Protein AF-A0A9D9XDW5-F1 (afdb_monomer_lite)

Sequence (94 aa):
MKTKGQNLMLDKSSSSFTATLPF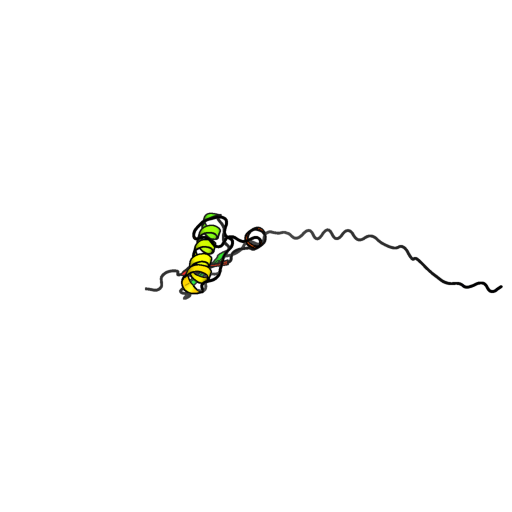ANAKADTSITGSRYRVSYARTPSDVLAAQRLRYKVFAEELGAHLDTRVAEHDIDHYDASCEHLIVREICSD

Structure (mmCIF, N/CA/C/O backbone):
data_AF-A0A9D9XDW5-F1
#
_entry.id   AF-A0A9D9XDW5-F1
#
loop_
_atom_site.group_PDB
_atom_site.id
_atom_site.type_symbol
_atom_site.label_atom_id
_atom_site.label_alt_id
_atom_site.label_comp_id
_atom_site.label_asym_id
_atom_site.label_entity_id
_atom_site.label_seq_id
_atom_site.pdbx_PDB_ins_code
_atom_site.Cartn_x
_atom_site.Cartn_y
_atom_site.Cartn_z
_atom_site.occupancy
_atom_site.B_iso_or_equiv
_atom_site.auth_seq_id
_atom_site.auth_comp_id
_atom_site.auth_asym_id
_atom_site.auth_atom_id
_atom_site.pdbx_PDB_model_num
ATOM 1 N N . MET A 1 1 ? 65.105 -34.170 15.497 1.00 45.09 1 MET A N 1
ATOM 2 C CA . MET A 1 1 ? 64.355 -32.892 15.469 1.00 45.09 1 MET A CA 1
ATOM 3 C C . MET A 1 1 ? 62.949 -33.161 15.987 1.00 45.09 1 MET A C 1
ATOM 5 O O . MET A 1 1 ? 62.406 -34.215 15.697 1.00 45.09 1 MET A O 1
ATOM 9 N N . LYS A 1 2 ? 62.456 -32.287 16.870 1.00 43.28 2 LYS A N 1
ATOM 10 C CA . LYS A 1 2 ? 61.312 -32.492 17.776 1.00 43.28 2 LYS A CA 1
ATOM 11 C C . LYS A 1 2 ? 59.994 -32.792 17.043 1.00 43.28 2 LYS A C 1
ATOM 13 O O . LYS A 1 2 ? 59.619 -32.058 16.135 1.00 43.28 2 LYS A O 1
ATOM 18 N N . THR A 1 3 ? 59.277 -33.809 17.513 1.00 42.00 3 THR A N 1
ATOM 19 C CA . THR A 1 3 ? 57.847 -34.040 17.275 1.00 42.00 3 THR A CA 1
ATOM 20 C C . THR A 1 3 ? 57.027 -32.904 17.892 1.00 42.00 3 THR A C 1
ATOM 22 O O . THR A 1 3 ? 57.194 -32.568 19.065 1.00 42.00 3 THR A O 1
ATOM 25 N N . LYS A 1 4 ? 56.125 -32.313 17.106 1.00 48.16 4 LYS A N 1
ATOM 26 C CA . LYS A 1 4 ? 55.038 -31.460 17.596 1.00 48.16 4 LYS A CA 1
ATOM 27 C C . LYS A 1 4 ? 53.730 -32.207 17.359 1.00 48.16 4 LYS A C 1
ATOM 29 O O . LYS A 1 4 ? 53.403 -32.520 16.219 1.00 48.16 4 LYS A O 1
ATOM 34 N N . GLY A 1 5 ? 53.002 -32.473 18.443 1.00 40.50 5 GLY A N 1
ATOM 35 C CA . GLY A 1 5 ? 51.547 -32.583 18.371 1.00 40.50 5 GLY A CA 1
ATOM 36 C C . GLY A 1 5 ? 50.949 -31.222 17.968 1.00 40.50 5 GLY A C 1
ATOM 37 O O . GLY A 1 5 ? 51.666 -30.229 17.866 1.00 40.50 5 GLY A O 1
ATOM 38 N N . GLN A 1 6 ? 49.649 -31.075 17.772 1.00 51.94 6 GLN A N 1
ATOM 39 C CA . GLN A 1 6 ? 48.562 -31.703 18.506 1.00 51.94 6 GLN A CA 1
ATOM 40 C C . GLN A 1 6 ? 47.269 -31.622 17.673 1.00 51.94 6 GLN A C 1
ATOM 42 O O . GLN A 1 6 ? 47.154 -30.694 16.883 1.00 51.94 6 GLN A O 1
ATOM 47 N N . ASN A 1 7 ? 46.349 -32.570 17.919 1.00 39.22 7 ASN A N 1
ATOM 48 C CA . ASN A 1 7 ? 44.881 -32.440 18.041 1.00 39.22 7 ASN A CA 1
ATOM 49 C C . ASN A 1 7 ? 44.092 -31.600 17.012 1.00 39.22 7 ASN A C 1
ATOM 51 O O . ASN A 1 7 ? 44.468 -30.499 16.659 1.00 39.22 7 ASN A O 1
ATOM 55 N N . LEU A 1 8 ? 42.872 -31.920 16.595 1.00 44.19 8 LEU A N 1
ATOM 56 C CA . LEU A 1 8 ? 41.911 -32.996 16.830 1.00 44.19 8 LEU A CA 1
ATOM 57 C C . LEU A 1 8 ? 40.713 -32.510 15.996 1.00 44.19 8 LEU A C 1
ATOM 59 O O . LEU A 1 8 ? 39.999 -31.610 16.430 1.00 44.19 8 LEU A O 1
ATOM 63 N N . MET A 1 9 ? 40.542 -33.002 14.768 1.00 35.75 9 MET A N 1
ATOM 64 C CA . MET A 1 9 ? 39.349 -32.685 13.977 1.00 35.75 9 MET A CA 1
ATOM 65 C C . MET A 1 9 ? 38.287 -33.715 14.351 1.00 35.75 9 MET A C 1
ATOM 67 O O . MET A 1 9 ? 38.208 -34.783 13.753 1.00 35.75 9 MET A O 1
ATOM 71 N N . LEU A 1 10 ? 37.561 -33.432 15.435 1.00 47.34 10 LEU A N 1
ATOM 72 C CA . LEU A 1 10 ? 36.384 -34.202 15.819 1.00 47.34 10 LEU A CA 1
ATOM 73 C C . LEU A 1 10 ? 35.288 -33.951 14.785 1.00 47.34 10 LEU A C 1
ATOM 75 O O . LEU A 1 10 ? 34.785 -32.836 14.657 1.00 47.34 10 LEU A O 1
ATOM 79 N N . ASP A 1 11 ? 34.919 -35.012 14.072 1.00 45.97 11 ASP A N 1
ATOM 80 C CA . ASP A 1 11 ? 33.574 -35.145 13.540 1.00 45.97 11 ASP A CA 1
ATOM 81 C C . ASP A 1 11 ? 32.588 -35.159 14.719 1.00 45.97 11 ASP A C 1
ATOM 83 O O . ASP A 1 11 ? 32.938 -35.642 15.802 1.00 45.97 11 ASP A O 1
ATOM 87 N N . LYS A 1 12 ? 31.375 -34.631 14.517 1.00 36.09 12 LYS A N 1
ATOM 88 C CA . LYS A 1 12 ? 30.137 -35.288 14.962 1.00 36.09 12 LYS A CA 1
ATOM 89 C C . LYS A 1 12 ? 28.889 -34.477 14.630 1.00 36.09 12 LYS A C 1
ATOM 91 O O . LYS A 1 12 ? 28.740 -33.327 15.026 1.00 36.09 12 LYS A O 1
ATOM 96 N N . SER A 1 13 ? 27.962 -35.207 14.019 1.00 40.78 13 SER A N 1
ATOM 97 C CA . SER A 1 13 ? 26.516 -35.107 14.218 1.00 40.78 13 SER A CA 1
ATOM 98 C C . SER A 1 13 ? 25.758 -34.023 13.454 1.00 40.78 13 SER A C 1
ATOM 100 O O . SER A 1 13 ? 25.593 -32.889 13.887 1.00 40.78 13 SER A O 1
ATOM 102 N N . SER A 1 14 ? 25.177 -34.471 12.340 1.00 49.69 14 SER A N 1
ATOM 103 C CA . SER A 1 14 ? 23.726 -34.531 12.144 1.00 49.69 14 SER A CA 1
ATOM 104 C C . SER A 1 14 ? 22.871 -33.716 13.119 1.00 49.69 14 SER A C 1
ATOM 106 O O . SER A 1 14 ? 22.667 -34.127 14.258 1.00 49.69 14 SER A O 1
ATOM 108 N N . SER A 1 15 ? 22.199 -32.689 12.607 1.00 43.84 15 SER A N 1
ATOM 109 C CA . SER A 1 15 ? 20.764 -32.561 12.862 1.00 43.84 15 SER A CA 1
ATOM 110 C C . SER A 1 15 ? 20.105 -31.793 11.721 1.00 43.84 15 SER A C 1
ATOM 112 O O . SER A 1 15 ? 20.178 -30.569 11.627 1.00 43.84 15 SER A O 1
ATOM 114 N N . SER A 1 16 ? 19.453 -32.549 10.847 1.00 47.44 16 SER A N 1
ATOM 115 C CA . SER A 1 16 ? 18.332 -32.095 10.036 1.00 47.44 16 SER A CA 1
ATOM 116 C C . SER A 1 16 ? 17.314 -31.383 10.927 1.00 47.44 16 SER A C 1
ATOM 118 O O . SER A 1 16 ? 16.708 -32.010 11.795 1.00 47.44 16 SER A O 1
ATOM 120 N N . PHE A 1 17 ? 17.127 -30.083 10.719 1.00 48.50 17 PHE A N 1
ATOM 121 C CA . PHE A 1 17 ? 16.122 -29.300 11.429 1.00 48.50 17 PHE A CA 1
ATOM 122 C C . PHE A 1 17 ? 14.836 -29.269 10.596 1.00 48.50 17 PHE A C 1
ATOM 124 O O . PHE A 1 17 ? 14.554 -28.316 9.875 1.00 48.50 17 PHE A O 1
ATOM 131 N N . THR A 1 18 ? 14.058 -30.350 10.641 1.00 45.75 18 THR A N 1
ATOM 132 C CA . THR A 1 18 ? 12.676 -30.325 10.148 1.00 45.75 18 THR A CA 1
ATOM 133 C C . THR A 1 18 ? 11.792 -29.748 11.245 1.00 45.75 18 THR A C 1
ATOM 135 O O . THR A 1 18 ? 11.300 -30.474 12.107 1.00 45.75 18 THR A O 1
ATOM 138 N N . ALA A 1 19 ? 11.600 -28.432 11.228 1.00 44.44 19 ALA A N 1
ATOM 139 C CA . ALA A 1 19 ? 10.541 -27.797 11.998 1.00 44.44 19 ALA A CA 1
ATOM 140 C C . ALA A 1 19 ? 9.233 -27.882 11.193 1.00 44.44 19 ALA A C 1
ATOM 142 O O . ALA A 1 19 ? 8.933 -27.014 10.377 1.00 44.44 19 ALA A O 1
ATOM 143 N N . THR A 1 20 ? 8.457 -28.949 11.400 1.00 44.91 20 THR A N 1
ATOM 144 C CA . THR A 1 20 ? 7.054 -28.992 10.966 1.00 44.91 20 THR A CA 1
ATOM 145 C C . THR A 1 20 ? 6.264 -28.045 11.861 1.00 44.91 20 THR A C 1
ATOM 147 O O . THR A 1 20 ? 5.896 -28.398 12.979 1.00 44.91 20 THR A O 1
ATOM 150 N N . LEU A 1 21 ? 6.022 -26.825 11.385 1.00 58.03 21 LEU A N 1
ATOM 151 C CA . LEU A 1 21 ? 5.038 -25.931 11.987 1.00 58.03 21 LEU A CA 1
ATOM 152 C C . LEU A 1 21 ? 3.671 -26.203 11.342 1.00 58.03 21 LEU A C 1
ATOM 154 O O . LEU A 1 21 ? 3.589 -26.256 10.112 1.00 58.03 21 LEU A O 1
ATOM 158 N N . PRO A 1 22 ? 2.581 -26.336 12.118 1.00 41.75 22 PRO A N 1
ATOM 159 C CA . PRO A 1 22 ? 1.240 -26.279 11.563 1.00 41.75 22 PRO A CA 1
ATOM 160 C C . PRO A 1 22 ? 0.984 -24.827 11.145 1.00 41.75 22 PRO A C 1
ATOM 162 O O . PRO A 1 22 ? 0.558 -24.002 11.948 1.00 41.75 22 PRO A O 1
ATOM 165 N N . PHE A 1 23 ? 1.283 -24.481 9.891 1.00 48.25 23 PHE A N 1
ATOM 166 C CA . PHE A 1 23 ? 1.019 -23.146 9.349 1.00 48.25 23 PHE A CA 1
ATOM 167 C C . PHE A 1 23 ? -0.473 -22.986 9.022 1.00 48.25 23 PHE A C 1
ATOM 169 O O . PHE A 1 23 ? -0.870 -22.727 7.893 1.00 48.25 23 PHE A O 1
ATOM 176 N N . ALA A 1 24 ? -1.325 -23.147 10.029 1.00 51.16 24 ALA A N 1
ATOM 177 C CA . ALA A 1 24 ? -2.681 -22.629 10.011 1.00 51.16 24 ALA A CA 1
ATOM 178 C C . ALA A 1 24 ? -2.688 -21.325 10.815 1.00 51.16 24 ALA A C 1
ATOM 180 O O . ALA A 1 24 ? -3.316 -21.225 11.865 1.00 51.16 24 ALA A O 1
ATOM 181 N N . ASN A 1 25 ? -1.952 -20.316 10.334 1.00 54.28 25 ASN A N 1
ATOM 182 C CA . ASN A 1 25 ? -2.083 -18.964 10.863 1.00 54.28 25 ASN A CA 1
ATOM 183 C C . ASN A 1 25 ? -3.359 -18.355 10.269 1.00 54.28 25 ASN A C 1
ATOM 185 O O . ASN A 1 25 ? -3.336 -17.651 9.256 1.00 54.28 25 ASN A O 1
ATOM 189 N N . ALA A 1 26 ? -4.505 -18.714 10.849 1.00 55.09 26 ALA A N 1
ATOM 190 C CA . ALA A 1 26 ? -5.767 -18.068 10.542 1.00 55.09 26 ALA A CA 1
ATOM 191 C C . ALA A 1 26 ? -5.652 -16.607 10.990 1.00 55.09 26 ALA A C 1
ATOM 193 O O . ALA A 1 26 ? -5.819 -16.287 12.163 1.00 55.09 26 ALA A O 1
ATOM 194 N N . LYS A 1 27 ? -5.304 -15.728 10.046 1.00 58.56 27 LYS A N 1
ATOM 195 C CA . LYS A 1 27 ? -5.261 -14.280 10.246 1.00 58.56 27 LYS A CA 1
ATOM 196 C C . LYS A 1 27 ? -6.675 -13.783 10.539 1.00 58.56 27 LYS A C 1
ATOM 198 O O . LYS A 1 27 ? -7.428 -13.482 9.614 1.00 58.56 27 LYS A O 1
ATOM 203 N N . ALA A 1 28 ? -7.050 -13.801 11.811 1.00 57.03 28 ALA A N 1
ATOM 204 C CA . ALA A 1 28 ? -8.311 -13.264 12.281 1.00 57.03 28 ALA A CA 1
ATOM 205 C C . ALA A 1 28 ? -8.289 -11.737 12.129 1.00 57.03 28 ALA A C 1
ATOM 207 O O . ALA A 1 28 ? -7.315 -11.079 12.492 1.00 57.03 28 ALA A O 1
ATOM 208 N N . ASP A 1 29 ? -9.356 -11.195 11.548 1.00 60.12 29 ASP A N 1
ATOM 209 C CA . ASP A 1 29 ? -9.618 -9.760 11.480 1.00 60.12 29 ASP A CA 1
ATOM 210 C C . ASP A 1 29 ? -10.059 -9.303 12.880 1.00 60.12 29 ASP A C 1
ATOM 212 O O . ASP A 1 29 ? -11.156 -9.632 13.336 1.00 60.12 29 ASP A O 1
ATOM 216 N N . THR A 1 30 ? -9.170 -8.632 13.615 1.00 62.31 30 THR A N 1
ATOM 217 C CA . THR A 1 30 ? -9.475 -8.108 14.951 1.00 62.31 30 THR A CA 1
ATOM 218 C C . THR A 1 30 ? -10.122 -6.737 14.803 1.00 62.31 30 THR A C 1
ATOM 220 O O . THR A 1 30 ? -9.436 -5.721 14.694 1.00 62.31 30 THR A O 1
ATOM 223 N N . SER A 1 31 ? -11.453 -6.682 14.838 1.00 61.06 31 SER A N 1
ATOM 224 C CA . SER A 1 31 ? -12.167 -5.413 14.979 1.00 61.06 31 SER A CA 1
ATOM 225 C C . SER A 1 31 ? -12.288 -5.041 16.459 1.00 61.06 31 SER A C 1
ATOM 227 O O . SER A 1 31 ? -12.969 -5.732 17.217 1.00 61.06 31 SER A O 1
ATOM 229 N N . ILE A 1 32 ? -11.671 -3.936 16.876 1.00 69.12 32 ILE A N 1
ATOM 2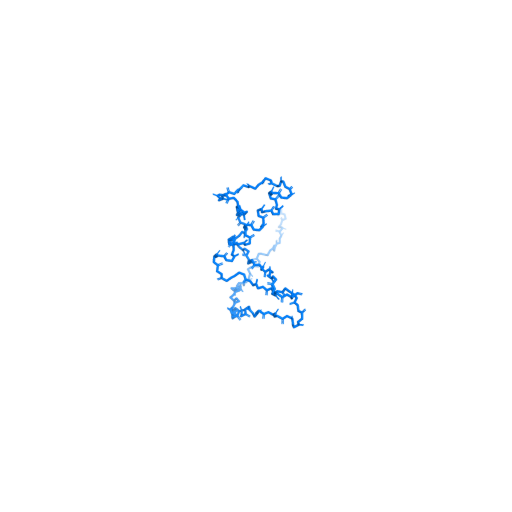30 C CA . ILE A 1 32 ? -11.927 -3.340 18.194 1.00 69.12 32 ILE A CA 1
ATOM 231 C C . ILE A 1 32 ? -13.274 -2.609 18.110 1.00 69.12 32 ILE A C 1
ATOM 233 O O . ILE A 1 32 ? -13.430 -1.687 17.311 1.00 69.12 32 ILE A O 1
ATOM 237 N N . THR A 1 33 ? -14.265 -3.021 18.902 1.00 63.03 33 THR A N 1
ATOM 238 C CA . THR A 1 33 ? -15.569 -2.339 18.990 1.00 63.03 33 THR A CA 1
ATOM 239 C C . THR A 1 33 ? -15.378 -0.877 19.397 1.00 63.03 33 THR A C 1
ATOM 241 O O . THR A 1 33 ? -14.792 -0.604 20.441 1.00 63.03 33 THR A O 1
ATOM 244 N N . GLY A 1 34 ? -15.852 0.052 18.558 1.00 69.38 34 GLY A N 1
ATOM 245 C CA . GLY A 1 34 ? -15.627 1.499 18.694 1.00 69.38 34 GLY A CA 1
ATOM 246 C C . GLY A 1 34 ? -14.442 2.050 17.888 1.00 69.38 34 GLY A C 1
ATOM 247 O O . GLY A 1 34 ? -14.198 3.253 17.912 1.00 69.38 34 GLY A O 1
ATOM 248 N N . SER A 1 35 ? -13.702 1.208 17.160 1.00 77.06 35 SER A N 1
ATOM 249 C CA . SER A 1 35 ? -12.632 1.668 16.272 1.00 77.06 35 SER A CA 1
ATOM 250 C C . SER A 1 35 ? -13.192 2.211 14.960 1.00 77.06 35 SER A C 1
ATOM 252 O O . SER A 1 35 ? -13.883 1.494 14.238 1.00 77.06 35 SER A O 1
ATOM 254 N N . ARG A 1 36 ? -12.811 3.445 14.605 1.00 88.12 36 ARG A N 1
ATOM 255 C CA . ARG A 1 36 ? -13.108 4.049 13.290 1.00 88.12 36 ARG A CA 1
ATOM 256 C C . ARG A 1 36 ? -12.387 3.351 12.139 1.00 88.12 36 ARG A C 1
ATOM 258 O O . ARG A 1 36 ? -12.738 3.532 10.979 1.00 88.12 36 ARG A O 1
ATOM 265 N N . TYR A 1 37 ? -11.365 2.562 12.456 1.00 90.62 37 TYR A N 1
ATOM 266 C CA . TYR A 1 37 ? -10.530 1.885 11.478 1.00 90.62 37 TYR A CA 1
ATOM 267 C C . TYR A 1 37 ? -10.527 0.373 11.701 1.00 90.62 37 TYR A C 1
ATOM 269 O O . TYR A 1 37 ? -10.488 -0.120 12.829 1.00 90.62 37 TYR A O 1
ATOM 277 N N . ARG A 1 38 ? -10.528 -0.370 10.601 1.00 90.75 38 ARG A N 1
ATOM 278 C CA . ARG A 1 38 ? -10.338 -1.813 10.537 1.00 90.75 38 ARG A CA 1
ATOM 279 C C . ARG A 1 38 ? -8.966 -2.108 9.966 1.00 90.75 38 ARG A C 1
ATOM 281 O O . ARG A 1 38 ? -8.578 -1.519 8.960 1.00 90.75 38 ARG A O 1
ATOM 288 N N . VAL A 1 39 ? -8.264 -3.049 10.581 1.00 92.69 39 VAL A N 1
ATOM 289 C CA . VAL A 1 39 ? -6.943 -3.492 10.142 1.00 92.69 39 VAL A CA 1
ATOM 290 C C . VAL A 1 39 ? -7.056 -4.918 9.631 1.00 92.69 39 VAL A C 1
ATOM 292 O O . VAL A 1 39 ? -7.544 -5.794 10.332 1.00 92.69 39 VAL A O 1
ATOM 295 N N . SER A 1 40 ? -6.587 -5.160 8.416 1.00 93.00 40 SER A N 1
ATOM 296 C CA . SER A 1 40 ? -6.649 -6.474 7.780 1.00 93.00 40 SER A CA 1
ATOM 297 C C . SER A 1 40 ? -5.399 -6.715 6.950 1.00 93.00 40 SER A C 1
ATOM 299 O O . SER A 1 40 ? -4.816 -5.776 6.422 1.00 93.00 40 SER A O 1
ATOM 301 N N . TYR A 1 41 ? -4.981 -7.966 6.801 1.00 95.88 41 TYR A N 1
ATOM 302 C CA . TYR A 1 41 ? -3.973 -8.298 5.796 1.00 95.88 41 TYR A CA 1
ATOM 303 C C . TYR A 1 41 ? -4.593 -8.266 4.401 1.00 95.88 41 TYR A C 1
ATOM 305 O O . TYR A 1 41 ? -5.757 -8.636 4.244 1.00 95.88 41 TYR A O 1
ATOM 313 N N . ALA A 1 42 ? -3.813 -7.900 3.386 1.00 95.25 42 ALA A N 1
ATOM 314 C CA . ALA A 1 42 ? -4.204 -8.074 1.995 1.00 95.25 42 ALA A CA 1
ATOM 315 C C . ALA A 1 42 ? -4.523 -9.551 1.725 1.00 95.25 42 ALA A C 1
ATOM 317 O O . ALA A 1 42 ? -3.758 -10.451 2.083 1.00 95.25 42 ALA A O 1
ATOM 318 N N . ARG A 1 43 ? -5.686 -9.810 1.124 1.00 93.88 43 ARG A N 1
ATOM 319 C CA . ARG A 1 43 ? -6.151 -11.168 0.792 1.00 93.88 43 ARG A CA 1
ATOM 320 C C . ARG A 1 43 ? -6.204 -11.388 -0.710 1.00 93.88 43 ARG A C 1
ATOM 322 O O . ARG A 1 43 ? -6.211 -12.529 -1.160 1.00 93.88 43 ARG A O 1
ATOM 329 N N . THR A 1 44 ? -6.259 -10.302 -1.472 1.00 94.50 44 THR A N 1
ATOM 330 C CA . THR A 1 44 ? -6.426 -10.312 -2.922 1.00 94.50 44 THR A CA 1
ATOM 331 C C . THR A 1 44 ? -5.351 -9.464 -3.605 1.00 94.50 44 THR A C 1
ATOM 333 O O . THR A 1 44 ? -4.853 -8.508 -3.010 1.00 94.50 44 THR A O 1
ATOM 336 N N . PRO A 1 45 ? -5.020 -9.731 -4.880 1.00 92.94 45 PRO A N 1
ATOM 337 C CA . PRO A 1 45 ? -4.131 -8.857 -5.650 1.00 92.94 45 PRO A CA 1
ATOM 338 C C . PRO A 1 45 ? -4.642 -7.410 -5.730 1.00 92.94 45 PRO A C 1
ATOM 340 O O . PRO A 1 45 ? -3.858 -6.466 -5.717 1.00 92.94 45 PRO A O 1
ATOM 343 N N . SER A 1 46 ? -5.964 -7.220 -5.753 1.00 93.94 46 SER A N 1
ATOM 344 C CA . SER A 1 46 ? -6.592 -5.896 -5.715 1.00 93.94 46 SER A CA 1
ATOM 345 C C . SER A 1 46 ? -6.308 -5.123 -4.427 1.00 93.94 46 SER A C 1
ATOM 347 O O . SER A 1 46 ? -6.174 -3.902 -4.484 1.00 93.94 46 SER A O 1
ATOM 349 N N . ASP A 1 47 ? -6.188 -5.811 -3.287 1.00 94.56 47 ASP A N 1
ATOM 350 C CA . ASP A 1 47 ? -5.818 -5.196 -2.009 1.00 94.56 47 ASP A CA 1
ATOM 351 C C . ASP A 1 47 ? -4.390 -4.637 -2.064 1.00 94.56 47 ASP A C 1
ATOM 353 O O . ASP A 1 47 ? -4.154 -3.493 -1.677 1.00 94.56 47 ASP A O 1
ATOM 357 N N . VAL A 1 48 ? -3.456 -5.427 -2.605 1.00 93.81 48 VAL A N 1
ATOM 358 C CA . VAL A 1 48 ? -2.049 -5.033 -2.777 1.00 93.81 48 VAL A CA 1
ATOM 359 C C . VAL A 1 48 ? -1.942 -3.847 -3.732 1.00 93.81 48 VAL A C 1
ATOM 361 O O . VAL A 1 48 ? -1.339 -2.836 -3.387 1.00 93.81 48 VAL A O 1
ATOM 364 N N . LEU A 1 49 ? -2.613 -3.913 -4.885 1.00 94.00 49 LEU A N 1
ATOM 365 C CA . LEU A 1 49 ? -2.634 -2.813 -5.853 1.00 94.00 49 LEU A CA 1
ATOM 366 C C . LEU A 1 49 ? -3.205 -1.522 -5.250 1.00 94.00 49 LEU A C 1
ATOM 368 O O . LEU A 1 49 ? -2.707 -0.434 -5.527 1.00 94.00 49 LEU A O 1
ATOM 372 N N . ALA A 1 50 ? -4.247 -1.616 -4.419 1.00 94.56 50 ALA A N 1
ATOM 373 C CA . ALA A 1 50 ? -4.791 -0.449 -3.728 1.00 94.56 50 ALA A CA 1
ATOM 374 C C . ALA A 1 50 ? -3.782 0.165 -2.746 1.00 94.56 50 ALA A C 1
ATOM 376 O O . ALA A 1 50 ? -3.649 1.389 -2.705 1.00 94.56 50 ALA A O 1
ATOM 377 N N . ALA A 1 51 ? -3.044 -0.665 -2.006 1.00 94.94 51 ALA A N 1
ATOM 378 C CA . ALA A 1 51 ? -1.983 -0.201 -1.117 1.00 94.94 51 ALA A CA 1
ATOM 379 C C . ALA A 1 51 ? -0.819 0.446 -1.892 1.00 94.94 51 ALA A C 1
ATOM 381 O O . ALA A 1 51 ? -0.350 1.512 -1.505 1.00 94.94 51 ALA A O 1
ATOM 382 N N . GLN A 1 52 ? -0.401 -0.142 -3.015 1.00 95.31 52 GLN A N 1
ATOM 383 C CA . GLN A 1 52 ? 0.660 0.396 -3.879 1.00 95.31 52 GLN A CA 1
ATOM 384 C C . GLN A 1 52 ? 0.289 1.754 -4.487 1.00 95.31 52 GLN A C 1
ATOM 386 O O . GLN A 1 52 ? 1.130 2.649 -4.552 1.00 95.31 52 GLN A O 1
ATOM 391 N N . ARG A 1 53 ? -0.978 1.952 -4.878 1.00 95.62 53 ARG A N 1
ATOM 392 C CA . ARG A 1 53 ? -1.469 3.276 -5.302 1.00 95.62 53 ARG A CA 1
ATOM 393 C C . ARG A 1 53 ? -1.405 4.299 -4.178 1.00 95.62 53 ARG A C 1
ATOM 395 O O . ARG A 1 53 ? -0.999 5.430 -4.406 1.00 95.62 53 ARG A O 1
ATOM 402 N N . LEU A 1 54 ? -1.817 3.923 -2.966 1.00 95.50 54 LEU A N 1
ATOM 403 C CA . LEU A 1 54 ? -1.764 4.835 -1.822 1.00 95.50 54 LEU A CA 1
ATOM 404 C C . LEU A 1 54 ? -0.319 5.236 -1.500 1.00 95.50 54 LEU A C 1
ATOM 406 O O . LEU A 1 54 ? -0.046 6.415 -1.298 1.00 95.50 54 LEU A O 1
ATOM 410 N N . ARG A 1 55 ? 0.605 4.270 -1.508 1.00 95.00 55 ARG A N 1
ATOM 411 C CA . ARG A 1 55 ? 2.041 4.522 -1.341 1.00 95.00 55 ARG A CA 1
ATOM 412 C C . ARG A 1 55 ? 2.573 5.489 -2.393 1.00 95.00 55 ARG A C 1
ATOM 414 O O . ARG A 1 55 ? 3.289 6.411 -2.029 1.00 95.00 55 ARG A O 1
ATOM 421 N N . TYR A 1 56 ? 2.185 5.326 -3.660 1.00 95.56 56 TYR A N 1
ATOM 422 C CA . TYR A 1 56 ? 2.571 6.256 -4.722 1.00 95.56 56 TYR A CA 1
ATOM 423 C C . TYR A 1 56 ? 2.109 7.685 -4.427 1.00 95.56 56 TYR A C 1
ATOM 425 O O . TYR A 1 56 ? 2.923 8.601 -4.463 1.00 95.56 56 TYR A O 1
ATOM 433 N N . LYS A 1 57 ? 0.830 7.871 -4.079 1.00 95.75 57 LYS A N 1
ATOM 434 C CA . LYS A 1 57 ? 0.283 9.198 -3.758 1.00 95.75 57 LYS A CA 1
ATOM 435 C C . LYS A 1 57 ? 1.070 9.882 -2.646 1.00 95.75 57 LYS A C 1
ATOM 437 O O . LYS A 1 57 ? 1.511 11.012 -2.795 1.00 95.75 57 LYS A O 1
ATOM 442 N N . VAL A 1 58 ? 1.334 9.167 -1.557 1.00 95.19 58 VAL A N 1
ATOM 443 C CA . VAL A 1 58 ? 2.080 9.743 -0.434 1.00 95.19 58 VAL A CA 1
ATOM 444 C C . VAL A 1 58 ? 3.546 9.970 -0.809 1.00 95.19 58 VAL A C 1
ATOM 446 O O . VAL A 1 58 ? 4.072 11.065 -0.643 1.00 95.19 58 VAL A O 1
ATOM 449 N N . PHE A 1 59 ? 4.241 8.955 -1.319 1.00 93.38 59 PHE A N 1
ATOM 450 C CA . PHE A 1 59 ? 5.684 9.049 -1.519 1.00 93.38 59 PHE A CA 1
ATOM 451 C C . PHE A 1 59 ? 6.064 9.872 -2.744 1.00 93.38 59 PHE A C 1
ATOM 453 O O . PHE A 1 59 ? 6.908 10.752 -2.615 1.00 93.38 59 PHE A O 1
ATOM 460 N N . ALA A 1 60 ? 5.465 9.626 -3.907 1.00 93.38 60 ALA A N 1
ATOM 461 C CA . ALA A 1 60 ? 5.797 10.359 -5.124 1.00 93.38 60 ALA A CA 1
ATOM 462 C C . ALA A 1 60 ? 5.093 11.717 -5.200 1.00 93.38 60 ALA A C 1
ATOM 464 O O . ALA A 1 60 ? 5.760 12.717 -5.458 1.00 93.38 60 ALA A O 1
ATOM 465 N N . GLU A 1 61 ? 3.774 11.772 -4.983 1.00 92.25 61 GLU A N 1
ATOM 466 C CA . GLU A 1 61 ? 3.017 13.015 -5.204 1.00 92.25 61 GLU A CA 1
ATOM 467 C C . GLU A 1 61 ? 3.178 14.004 -4.044 1.00 92.25 61 GLU A C 1
ATOM 469 O O . GLU A 1 61 ? 3.465 15.176 -4.279 1.00 92.25 61 GLU A O 1
ATOM 474 N N . GLU A 1 62 ? 3.025 13.553 -2.796 1.00 94.44 62 GLU A N 1
ATOM 475 C CA . GLU A 1 62 ? 3.088 14.448 -1.631 1.00 94.44 62 GLU A CA 1
ATOM 476 C C . GLU A 1 62 ? 4.524 14.695 -1.148 1.00 94.44 62 GLU A C 1
ATOM 478 O O . GLU A 1 62 ? 4.871 15.819 -0.782 1.00 94.44 62 GLU A O 1
ATOM 483 N N . LEU A 1 63 ? 5.373 13.663 -1.146 1.00 92.69 63 LEU A N 1
ATOM 484 C CA . LEU A 1 63 ? 6.734 13.737 -0.597 1.00 92.69 63 LEU A CA 1
ATOM 485 C C . LEU A 1 63 ? 7.840 13.856 -1.659 1.00 92.69 63 LEU A C 1
ATOM 487 O O . LEU A 1 63 ? 9.007 14.017 -1.299 1.00 92.69 63 LEU A O 1
ATOM 491 N N . GLY A 1 64 ? 7.503 13.812 -2.952 1.00 91.19 64 GLY A N 1
ATOM 492 C CA . GLY A 1 64 ? 8.453 14.036 -4.047 1.00 91.19 64 GLY A CA 1
ATOM 493 C C . GLY A 1 64 ? 9.513 12.942 -4.222 1.00 91.19 64 GLY A C 1
ATOM 494 O O . GLY A 1 64 ? 10.581 13.202 -4.779 1.00 91.19 64 GLY A O 1
ATOM 495 N N . ALA A 1 65 ? 9.263 11.728 -3.733 1.00 90.94 65 ALA A N 1
ATOM 496 C CA . ALA A 1 65 ? 10.161 10.596 -3.907 1.00 90.94 65 ALA A CA 1
ATOM 497 C C . ALA A 1 65 ? 10.239 10.174 -5.381 1.00 90.94 65 ALA A C 1
ATOM 499 O O . ALA A 1 65 ? 9.232 10.083 -6.084 1.00 90.94 65 ALA A O 1
ATOM 500 N N . HIS A 1 66 ? 11.448 9.854 -5.842 1.00 87.75 66 HIS A N 1
ATOM 501 C CA . HIS A 1 66 ? 11.639 9.248 -7.153 1.00 87.75 66 HIS A CA 1
ATOM 502 C C . HIS A 1 66 ? 11.480 7.730 -7.039 1.00 87.75 66 HIS A C 1
ATOM 504 O O . HIS A 1 66 ? 12.344 7.054 -6.482 1.00 87.75 66 HIS A O 1
ATOM 510 N N . LEU A 1 67 ? 10.359 7.214 -7.540 1.00 86.56 67 LEU A N 1
ATOM 511 C CA . LEU A 1 67 ? 10.036 5.791 -7.506 1.00 86.56 67 LEU A CA 1
ATOM 512 C C . LEU A 1 67 ? 10.358 5.150 -8.855 1.00 86.56 67 LEU A C 1
ATOM 514 O O . LEU A 1 67 ? 9.855 5.587 -9.891 1.00 86.56 67 LEU A O 1
ATOM 518 N N . ASP A 1 68 ? 11.161 4.090 -8.830 1.00 83.44 68 ASP A N 1
ATOM 519 C CA . ASP A 1 68 ? 11.467 3.290 -10.015 1.00 83.44 68 ASP A CA 1
ATOM 520 C C . ASP A 1 68 ? 10.364 2.242 -10.210 1.00 83.44 68 ASP A C 1
ATOM 522 O O . ASP A 1 68 ? 10.485 1.076 -9.831 1.00 83.44 68 ASP A O 1
ATOM 526 N N . THR A 1 69 ? 9.214 2.705 -10.705 1.00 79.38 69 THR A N 1
ATOM 527 C CA . THR A 1 69 ? 8.023 1.869 -10.853 1.00 79.38 69 THR A CA 1
ATOM 528 C C . THR A 1 69 ? 7.833 1.366 -12.278 1.00 79.38 69 THR A C 1
ATOM 530 O O . THR A 1 69 ? 7.983 2.090 -13.261 1.00 79.38 69 THR A O 1
ATOM 533 N N . ARG A 1 70 ? 7.431 0.097 -12.396 1.00 81.62 70 ARG A N 1
ATOM 534 C CA . ARG A 1 70 ? 7.087 -0.539 -13.679 1.00 81.62 70 ARG A CA 1
ATOM 535 C C . ARG A 1 70 ? 5.684 -0.183 -14.166 1.00 81.62 70 ARG A C 1
ATOM 537 O O . ARG A 1 70 ? 5.373 -0.411 -15.333 1.00 81.62 70 ARG A O 1
ATOM 544 N N . VAL A 1 71 ? 4.828 0.312 -13.274 1.00 85.94 71 VAL A N 1
ATOM 545 C CA . VAL A 1 71 ? 3.427 0.637 -13.551 1.00 85.94 71 VAL A CA 1
ATOM 546 C C . VAL A 1 71 ? 3.180 2.073 -13.116 1.00 85.94 71 VAL A C 1
ATOM 548 O O . VAL A 1 71 ? 3.455 2.433 -11.975 1.00 85.94 71 VAL A O 1
ATOM 551 N N . ALA A 1 72 ? 2.644 2.893 -14.019 1.00 87.44 72 ALA A N 1
ATOM 552 C CA . ALA A 1 72 ? 2.332 4.286 -13.715 1.00 87.44 72 ALA A CA 1
ATOM 553 C C . ALA A 1 72 ? 1.418 4.398 -12.479 1.00 87.44 72 ALA A C 1
ATOM 555 O O . ALA A 1 72 ? 0.528 3.569 -12.282 1.00 87.44 72 ALA A O 1
ATOM 556 N N . GLU A 1 73 ? 1.650 5.422 -11.653 1.00 92.31 73 GLU A N 1
ATOM 557 C CA . GLU A 1 73 ? 0.844 5.750 -10.461 1.00 92.31 73 GLU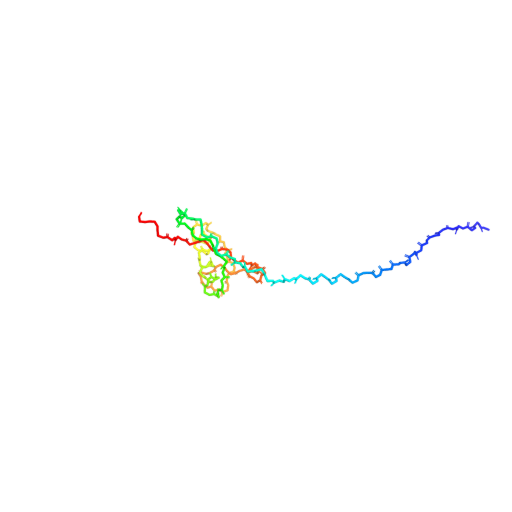 A CA 1
ATOM 558 C C . GLU A 1 73 ? 0.799 4.666 -9.366 1.00 92.31 73 GLU A C 1
ATOM 560 O O . GLU A 1 73 ? -0.064 4.679 -8.486 1.00 92.31 73 GLU A O 1
ATOM 565 N N . HIS A 1 74 ? 1.712 3.697 -9.413 1.00 94.62 74 HIS A N 1
ATOM 566 C CA . HIS A 1 74 ? 1.836 2.657 -8.398 1.00 94.62 74 HIS A CA 1
ATOM 567 C C . HIS A 1 74 ? 3.267 2.633 -7.881 1.00 94.62 74 HIS A C 1
ATOM 569 O O . HIS A 1 74 ? 4.208 2.741 -8.658 1.00 94.62 74 HIS A O 1
ATOM 575 N N . ASP A 1 75 ? 3.437 2.456 -6.578 1.00 93.31 75 ASP A N 1
ATOM 576 C CA . ASP A 1 75 ? 4.736 2.195 -5.970 1.00 93.31 75 ASP A CA 1
ATOM 577 C C . ASP A 1 75 ? 4.920 0.678 -5.864 1.00 93.31 75 ASP A C 1
ATOM 579 O O . ASP A 1 75 ? 4.380 0.059 -4.946 1.00 93.31 75 ASP A O 1
ATOM 583 N N . ILE A 1 76 ? 5.583 0.078 -6.861 1.00 92.94 76 ILE A N 1
ATOM 584 C CA . ILE A 1 76 ? 5.855 -1.365 -6.926 1.00 92.94 76 ILE A CA 1
ATOM 585 C C . ILE A 1 76 ? 7.360 -1.583 -6.812 1.00 92.94 76 ILE A C 1
ATOM 587 O O . ILE A 1 76 ? 8.099 -1.229 -7.732 1.00 92.94 76 ILE A O 1
ATOM 591 N N . ASP A 1 77 ? 7.798 -2.226 -5.732 1.00 90.12 77 ASP A N 1
ATOM 592 C CA . ASP A 1 77 ? 9.214 -2.494 -5.465 1.00 90.12 77 ASP A CA 1
ATOM 593 C C . ASP A 1 77 ? 9.520 -4.000 -5.330 1.00 90.12 77 ASP A C 1
ATOM 595 O O . ASP A 1 77 ? 8.653 -4.868 -5.462 1.00 90.12 77 ASP A O 1
ATOM 599 N N . HIS A 1 78 ? 10.793 -4.346 -5.114 1.00 90.12 78 HIS A N 1
ATOM 600 C CA . HIS A 1 78 ? 11.225 -5.739 -4.955 1.00 90.12 78 HIS A CA 1
ATOM 601 C C . HIS A 1 78 ? 10.827 -6.363 -3.611 1.00 90.12 78 HIS A C 1
ATOM 603 O O . HIS A 1 78 ? 10.893 -7.587 -3.478 1.00 90.12 78 HIS A O 1
ATOM 609 N N . TYR A 1 79 ? 10.412 -5.566 -2.626 1.00 89.44 79 TYR A N 1
ATOM 610 C CA . TYR A 1 79 ? 9.983 -6.060 -1.319 1.00 89.44 79 TYR A CA 1
ATOM 611 C C . TYR A 1 79 ? 8.547 -6.580 -1.343 1.00 89.44 79 TYR A C 1
ATOM 613 O O . TYR A 1 79 ? 8.23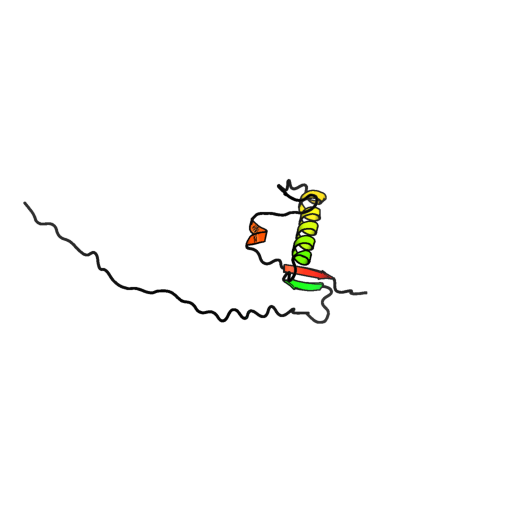8 -7.523 -0.613 1.00 89.44 79 TYR A O 1
ATOM 621 N N . ASP A 1 80 ? 7.696 -6.060 -2.231 1.00 89.38 80 ASP A N 1
ATOM 622 C CA . ASP A 1 80 ? 6.303 -6.503 -2.377 1.00 89.38 80 ASP A CA 1
ATOM 623 C C . ASP A 1 80 ? 6.152 -8.022 -2.588 1.00 89.38 80 ASP A C 1
ATOM 625 O O . ASP A 1 80 ? 5.131 -8.597 -2.219 1.00 89.38 80 ASP A O 1
ATOM 629 N N . ALA A 1 81 ? 7.168 -8.697 -3.140 1.00 88.69 81 ALA A N 1
ATOM 630 C CA . ALA A 1 81 ? 7.160 -10.147 -3.346 1.00 88.69 81 ALA A CA 1
ATOM 631 C C . ALA A 1 81 ? 7.338 -10.969 -2.054 1.00 88.69 81 ALA A C 1
ATOM 633 O O . ALA A 1 81 ? 6.980 -12.145 -2.024 1.00 88.69 81 ALA A O 1
ATOM 634 N N . SER A 1 82 ? 7.931 -10.379 -1.013 1.00 89.31 82 SER A N 1
ATOM 635 C CA . SER A 1 82 ? 8.265 -11.066 0.247 1.00 89.31 82 SER A CA 1
ATOM 636 C C . SER A 1 82 ? 7.489 -10.530 1.451 1.00 89.31 82 SER A C 1
ATOM 638 O O . SER A 1 82 ? 7.472 -11.166 2.504 1.00 89.31 82 SER A O 1
ATOM 640 N N . CYS A 1 83 ? 6.865 -9.360 1.321 1.00 89.56 83 CYS A N 1
ATOM 641 C CA . CYS A 1 83 ? 6.133 -8.711 2.396 1.00 89.56 83 CYS A CA 1
ATOM 642 C C . CYS A 1 83 ? 4.649 -9.078 2.379 1.00 89.56 83 CYS A C 1
ATOM 644 O O . CYS A 1 83 ? 4.012 -9.162 1.333 1.00 89.56 83 CYS A O 1
ATOM 646 N N . GLU A 1 84 ? 4.074 -9.232 3.570 1.00 91.12 84 GLU A N 1
ATOM 647 C CA . GLU A 1 84 ? 2.624 -9.255 3.729 1.00 91.12 84 GLU A CA 1
ATOM 648 C C . GLU A 1 84 ? 2.117 -7.828 3.949 1.00 91.12 84 GLU A C 1
ATOM 650 O O . GLU A 1 84 ? 2.549 -7.146 4.880 1.00 91.12 84 GLU A O 1
ATOM 655 N N . HIS A 1 85 ? 1.180 -7.369 3.121 1.00 92.44 85 HIS A N 1
ATOM 656 C CA . HIS A 1 85 ? 0.635 -6.016 3.237 1.00 92.44 85 HIS A CA 1
ATOM 657 C C . HIS A 1 85 ? -0.440 -5.961 4.322 1.00 92.44 85 HIS A C 1
ATOM 659 O O . HIS A 1 85 ? -1.452 -6.661 4.247 1.00 92.44 85 HIS A O 1
ATOM 665 N N . LEU A 1 86 ? -0.239 -5.105 5.323 1.00 95.19 86 LEU A N 1
ATOM 666 C CA . LEU A 1 86 ? -1.258 -4.755 6.306 1.00 95.19 86 LEU A CA 1
ATOM 667 C C . LEU A 1 86 ? -2.001 -3.505 5.821 1.00 95.19 86 LEU A C 1
ATOM 669 O O . LEU A 1 86 ? -1.389 -2.479 5.539 1.00 95.19 86 LEU A O 1
ATOM 673 N N . ILE A 1 87 ? -3.321 -3.592 5.721 1.00 94.50 87 ILE A N 1
ATOM 674 C CA . ILE A 1 87 ? -4.192 -2.540 5.206 1.00 94.50 87 ILE A CA 1
ATOM 675 C C . ILE A 1 87 ? -5.090 -2.047 6.326 1.00 94.50 87 ILE A C 1
ATOM 677 O O . ILE A 1 87 ? -5.813 -2.823 6.956 1.00 94.50 87 ILE A O 1
ATOM 681 N N . VAL A 1 88 ? -5.082 -0.733 6.515 1.00 93.38 88 VAL A N 1
ATOM 682 C CA . VAL A 1 88 ? -5.986 -0.027 7.417 1.00 93.38 88 VAL A CA 1
ATOM 683 C C . VAL A 1 88 ? -7.065 0.647 6.577 1.00 93.38 88 VAL A C 1
ATOM 685 O O . VAL A 1 88 ? -6.759 1.412 5.666 1.00 93.38 88 VAL A O 1
ATOM 688 N N . ARG A 1 89 ? -8.330 0.340 6.858 1.00 91.31 89 ARG A N 1
ATOM 689 C CA . ARG A 1 89 ? -9.496 0.940 6.201 1.00 91.31 89 ARG A CA 1
ATOM 690 C C . ARG A 1 89 ? -10.347 1.646 7.226 1.00 91.31 89 ARG A C 1
ATOM 692 O O . ARG A 1 89 ? -10.571 1.114 8.306 1.00 91.31 89 ARG A O 1
ATOM 699 N N . GLU A 1 90 ? -10.867 2.807 6.877 1.00 91.06 90 GLU A N 1
ATOM 700 C CA . GLU A 1 90 ? -11.929 3.418 7.663 1.00 91.06 90 GLU A CA 1
ATOM 701 C C . GLU A 1 90 ? -13.215 2.595 7.528 1.00 91.06 90 GLU A C 1
ATOM 703 O O . GLU A 1 90 ? -13.587 2.162 6.437 1.00 91.06 90 GLU A O 1
ATOM 708 N N . ILE A 1 91 ? -13.868 2.336 8.655 1.00 87.25 91 ILE A N 1
ATOM 709 C CA . ILE A 1 91 ? -15.158 1.658 8.750 1.00 87.25 91 ILE A CA 1
ATOM 710 C C . ILE A 1 91 ? 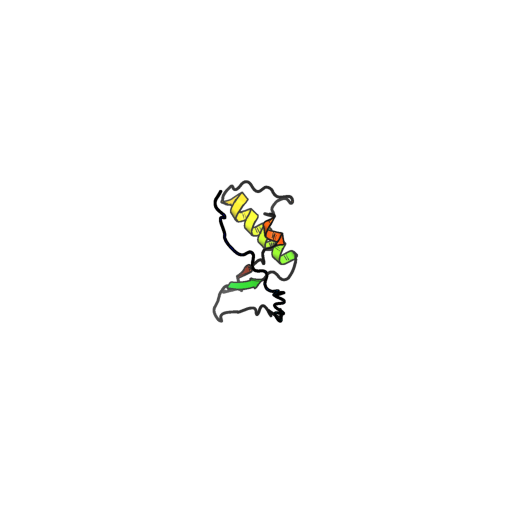-16.136 2.646 9.366 1.00 87.25 91 ILE A C 1
ATOM 712 O O . ILE A 1 91 ? -16.415 2.562 10.552 1.00 87.25 91 ILE A O 1
ATOM 716 N N . CYS A 1 92 ? -16.559 3.617 8.550 1.00 71.38 92 CYS A N 1
ATOM 717 C CA . CYS A 1 92 ? -17.622 4.597 8.790 1.00 71.38 92 CYS A CA 1
ATOM 718 C C . CYS A 1 92 ? -17.898 4.893 10.274 1.00 71.38 92 CYS A C 1
ATOM 720 O O . CYS A 1 92 ? -18.643 4.179 10.943 1.00 71.38 92 CYS A O 1
ATOM 722 N N . SER A 1 93 ? -17.315 5.968 10.789 1.00 63.28 93 SER A N 1
ATOM 723 C CA . SER A 1 93 ? -17.932 6.679 11.906 1.00 63.28 93 SER A CA 1
ATOM 724 C C . SER A 1 93 ? -18.601 7.901 11.297 1.00 63.28 93 SER A C 1
ATOM 726 O O . SER A 1 93 ? -17.903 8.666 10.638 1.00 63.28 93 SER A O 1
ATOM 728 N N . ASP A 1 94 ? -19.928 7.980 11.430 1.00 49.91 94 ASP A N 1
ATOM 729 C CA . ASP A 1 94 ? -20.756 9.125 11.010 1.00 49.91 94 ASP A CA 1
ATOM 730 C C . ASP A 1 94 ? -20.147 10.482 11.407 1.00 49.91 94 ASP A C 1
ATOM 732 O O . ASP A 1 94 ? -19.557 10.574 12.515 1.00 49.91 94 ASP A O 1
#

Radius of g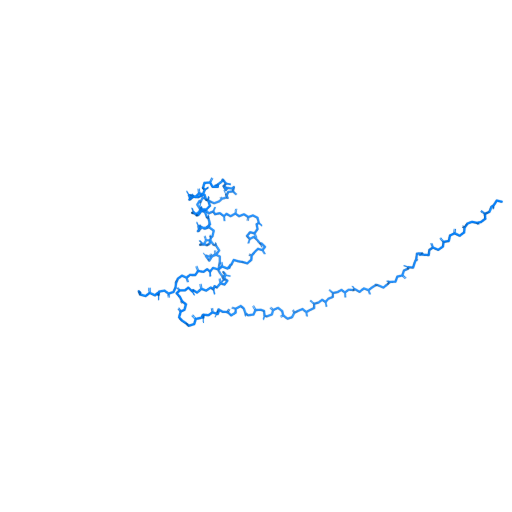yration: 25.48 Å; chains: 1; bounding box: 85×50×33 Å

Foldseek 3Di:
DDDDDDDDPDDDDDDDPPPPDPPPPVQDFDDDVVDQKTKGWDPDPVSVQVVQLVCLCVVCVVVVHDAPDPDPSGRDDPCSVPDTDIDMDGDDDD

pLDDT: mean 75.46, std 20.97, range [35.75, 95.88]

Secondary structure (DSSP, 8-state):
--------------------------------TT-SEEEEE--SHHHHHHHHHHHHIIIIIIT------SSTT----SSTTTPPPEEEEE----